Protein AF-A0A1A9RUH8-F1 (afdb_monomer_lite)

Secondary structure (DSSP, 8-state):
-EEEEEEEEEEETTTEEEEEEE-HHHHHHHHHHH-GGGEEE--SS--EEEE-SSHHHHHHHHHHHH--SSSS--HHHHH-SSHHHHHHHHHHHHHTT-SPPPPP-----------------------

Organism: NCBI:txid1795827

Foldseek 3Di:
DKAFWFWKWFADPDDDIDIDIGQPLVLVLSCVVRNVVRIGTPDLDGPDMDDDPALVRVLVVQCVVQDDDDDDDGSSCVCQVDSVSSVVSRVVSRVVSPPDDDPDPPPPDDDDDDDDDDDDDDDDDDD

Structure (mmCIF, N/CA/C/O backbone):
data_AF-A0A1A9RUH8-F1
#
_entry.id   AF-A0A1A9RUH8-F1
#
loop_
_atom_site.group_PDB
_atom_site.id
_atom_site.type_symbol
_atom_site.label_atom_id
_atom_site.label_alt_id
_atom_site.label_comp_id
_atom_site.label_asym_id
_atom_site.label_entity_id
_atom_site.label_seq_id
_atom_site.pdbx_PDB_ins_code
_atom_site.Cartn_x
_atom_site.Cartn_y
_atom_site.Cartn_z
_atom_site.occupancy
_atom_site.B_iso_or_equiv
_atom_site.auth_seq_id
_atom_site.auth_comp_id
_atom_site.auth_asym_id
_atom_site.auth_atom_id
_atom_site.pdbx_PDB_model_num
ATOM 1 N N . MET A 1 1 ? 3.219 -4.956 -14.864 1.00 86.62 1 MET A N 1
ATOM 2 C CA . MET A 1 1 ? 2.732 -5.718 -13.693 1.00 86.62 1 MET A CA 1
ATOM 3 C C . MET A 1 1 ? 1.316 -5.264 -13.359 1.00 86.62 1 MET A C 1
ATOM 5 O O . MET A 1 1 ? 1.008 -4.102 -13.589 1.00 86.62 1 MET A O 1
ATOM 9 N N . LEU A 1 2 ? 0.466 -6.169 -12.868 1.00 91.50 2 LEU A N 1
ATOM 10 C CA . LEU A 1 2 ? -0.954 -5.923 -12.586 1.00 91.50 2 LEU A CA 1
ATOM 11 C C . LEU A 1 2 ? -1.278 -6.419 -11.171 1.00 91.50 2 LEU A C 1
ATOM 13 O O . LEU A 1 2 ? -1.010 -7.582 -10.868 1.00 91.50 2 LEU A O 1
ATOM 17 N N . LEU A 1 3 ? -1.870 -5.575 -10.326 1.00 93.06 3 LEU A N 1
ATOM 18 C CA . LEU A 1 3 ? -2.338 -5.954 -8.990 1.00 93.06 3 LEU A CA 1
ATOM 19 C C . LEU A 1 3 ? -3.819 -5.653 -8.810 1.00 93.06 3 LEU A C 1
ATOM 21 O O . LEU A 1 3 ? -4.309 -4.611 -9.232 1.00 93.06 3 LEU A O 1
ATOM 25 N N . LYS A 1 4 ? -4.523 -6.552 -8.121 1.00 94.19 4 LYS A N 1
ATOM 26 C CA . LYS A 1 4 ? -5.901 -6.319 -7.681 1.00 94.19 4 LYS A CA 1
ATOM 27 C C . LYS A 1 4 ? -5.917 -5.276 -6.564 1.00 94.19 4 LYS A C 1
ATOM 29 O O . LYS A 1 4 ? -5.073 -5.306 -5.668 1.00 94.19 4 LYS A O 1
ATOM 34 N N . MET A 1 5 ? -6.903 -4.391 -6.608 1.00 95.31 5 MET A N 1
ATOM 35 C CA . MET A 1 5 ? -7.156 -3.392 -5.575 1.00 95.31 5 MET A CA 1
ATOM 36 C C . MET A 1 5 ? -8.393 -3.763 -4.763 1.00 95.31 5 MET A C 1
ATOM 38 O O . MET A 1 5 ? -9.338 -4.344 -5.298 1.00 95.31 5 MET A O 1
ATOM 42 N N . PHE A 1 6 ? -8.396 -3.387 -3.490 1.00 94.88 6 PHE A N 1
ATOM 43 C CA . PHE A 1 6 ? -9.452 -3.702 -2.538 1.00 94.88 6 PHE A CA 1
ATOM 44 C C . PHE A 1 6 ? -9.895 -2.450 -1.800 1.00 94.88 6 PHE A C 1
ATOM 46 O O . PHE A 1 6 ? -9.088 -1.556 -1.533 1.00 94.88 6 PHE A O 1
ATOM 53 N N . ASP A 1 7 ? -11.174 -2.412 -1.450 1.00 95.56 7 ASP A N 1
ATOM 54 C CA . ASP A 1 7 ? -11.729 -1.321 -0.666 1.00 95.56 7 ASP A CA 1
ATOM 55 C C . ASP A 1 7 ? -11.366 -1.500 0.805 1.00 95.56 7 ASP A C 1
ATOM 57 O O . ASP A 1 7 ? -11.779 -2.458 1.466 1.00 95.56 7 ASP A O 1
ATOM 61 N N . VAL A 1 8 ? -10.620 -0.536 1.329 1.00 94.56 8 VAL A N 1
ATOM 62 C CA . VAL A 1 8 ? -10.260 -0.420 2.737 1.00 94.56 8 VAL A CA 1
ATOM 63 C C . VAL A 1 8 ? -10.861 0.851 3.328 1.00 94.56 8 VAL A C 1
ATOM 65 O O . VAL A 1 8 ? -11.113 1.846 2.646 1.00 94.56 8 VAL A O 1
ATOM 68 N N . LEU A 1 9 ? -11.108 0.815 4.627 1.00 95.12 9 LEU A N 1
ATOM 69 C CA . LEU A 1 9 ? -11.536 1.950 5.423 1.00 95.12 9 LEU A CA 1
ATOM 70 C C . LEU A 1 9 ? -10.427 2.280 6.413 1.00 95.12 9 LEU A C 1
ATOM 72 O O . LEU A 1 9 ? -10.031 1.418 7.197 1.00 95.12 9 LEU A O 1
ATOM 76 N N . VAL A 1 10 ? -9.939 3.516 6.373 1.00 94.31 10 VAL A N 1
ATOM 77 C CA . VAL A 1 10 ? -8.924 4.023 7.297 1.00 94.31 10 VAL A CA 1
ATOM 78 C C . VAL A 1 10 ? -9.599 4.917 8.331 1.00 94.31 10 VAL A C 1
ATOM 80 O O . VAL A 1 10 ? -10.215 5.923 7.983 1.00 94.31 10 VAL A O 1
ATOM 83 N N . LEU A 1 11 ? -9.478 4.564 9.604 1.00 92.19 11 LEU A N 1
ATOM 84 C CA . LEU A 1 11 ? -9.967 5.345 10.732 1.00 92.19 11 LEU A CA 1
ATOM 85 C C . LEU A 1 11 ? -8.892 6.344 11.159 1.00 92.19 11 LEU A C 1
ATOM 87 O O . LEU A 1 11 ? -7.755 5.980 11.453 1.00 92.19 11 LEU A O 1
ATOM 91 N N . ARG A 1 12 ? -9.246 7.625 11.210 1.00 86.19 12 ARG A N 1
ATOM 92 C CA . ARG A 1 12 ? -8.358 8.695 11.663 1.00 86.19 12 ARG A CA 1
ATOM 93 C C . ARG A 1 12 ? -8.986 9.410 12.855 1.00 86.19 12 ARG A C 1
ATOM 95 O O . ARG A 1 12 ? -9.970 10.132 12.723 1.00 86.19 12 ARG A O 1
ATOM 102 N N . GLY A 1 13 ? -8.380 9.248 14.028 1.00 81.50 13 GLY A N 1
ATOM 103 C CA . GLY A 1 13 ? -8.949 9.775 15.270 1.00 81.50 13 GLY A CA 1
ATOM 104 C C . GLY A 1 13 ? -10.239 9.046 15.656 1.00 81.50 13 GLY A C 1
ATOM 105 O O . GLY A 1 13 ? -10.392 7.867 15.356 1.00 81.50 13 GLY A O 1
ATOM 106 N N . MET A 1 14 ? -11.153 9.735 16.343 1.00 79.69 14 MET A N 1
ATOM 107 C CA . MET A 1 14 ? -12.356 9.105 16.907 1.00 79.69 14 MET A CA 1
ATOM 108 C C . MET A 1 14 ? -13.520 8.956 15.919 1.00 79.69 14 MET A C 1
ATOM 110 O O . MET A 1 14 ? -14.346 8.071 16.106 1.00 79.69 14 MET A O 1
ATOM 114 N N . GLU A 1 15 ? -13.599 9.798 14.886 1.00 81.12 15 GLU A N 1
ATOM 115 C CA . GLU A 1 15 ? -14.822 9.912 14.069 1.00 81.12 15 GLU A CA 1
ATOM 116 C C . GLU A 1 15 ? -14.568 10.010 12.560 1.00 81.12 15 GLU A C 1
ATOM 118 O O . GLU A 1 15 ? -15.515 10.006 11.778 1.00 81.12 15 GLU A O 1
ATOM 123 N N . THR A 1 16 ? -13.311 10.123 12.112 1.00 90.00 16 THR A N 1
ATOM 124 C CA . THR A 1 16 ? -13.043 10.278 10.676 1.00 90.00 16 THR A CA 1
ATOM 125 C C . THR A 1 16 ? -12.825 8.920 10.032 1.00 90.00 16 THR A C 1
ATOM 127 O O . THR A 1 16 ? -11.844 8.240 10.328 1.00 90.00 16 THR A O 1
ATOM 130 N N . GLU A 1 17 ? -13.700 8.563 9.100 1.00 92.81 17 GLU A N 1
ATOM 131 C CA . GLU A 1 17 ? -13.534 7.399 8.238 1.00 92.81 17 GLU A CA 1
ATOM 132 C C . GLU A 1 17 ? -13.118 7.847 6.834 1.00 92.81 17 GLU A C 1
ATOM 134 O O . GLU A 1 17 ? -13.781 8.673 6.205 1.00 92.81 17 GLU A O 1
ATOM 139 N N . ILE A 1 18 ? -12.007 7.309 6.337 1.00 93.00 18 ILE A N 1
ATOM 140 C CA . ILE A 1 18 ? -11.455 7.640 5.026 1.00 93.00 18 ILE A CA 1
ATOM 141 C C . ILE A 1 18 ? -11.510 6.375 4.164 1.00 93.00 18 ILE A C 1
ATOM 143 O O . ILE A 1 18 ? -10.734 5.445 4.402 1.00 93.00 18 ILE A O 1
ATOM 147 N N . PRO A 1 19 ? -12.419 6.296 3.178 1.00 93.50 19 PRO A N 1
ATOM 148 C CA . PRO A 1 19 ? -12.418 5.190 2.234 1.00 93.50 19 PRO A CA 1
ATOM 149 C C . PRO A 1 19 ? -11.209 5.306 1.302 1.00 93.50 19 PRO A C 1
ATOM 151 O O . PRO A 1 19 ? -10.888 6.390 0.809 1.00 93.50 19 PRO A O 1
ATOM 154 N N . ALA A 1 20 ? -10.551 4.183 1.044 1.00 93.38 20 AL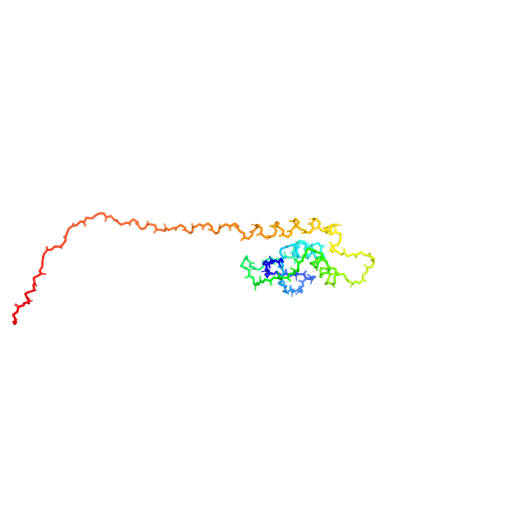A A N 1
ATOM 155 C CA . ALA A 1 20 ? -9.468 4.085 0.083 1.00 93.38 20 ALA A CA 1
ATOM 156 C C . ALA A 1 20 ? -9.566 2.764 -0.680 1.00 93.38 20 ALA A C 1
ATOM 158 O O . ALA A 1 20 ? -9.985 1.749 -0.134 1.00 93.38 20 ALA A O 1
ATOM 159 N N . THR A 1 21 ? -9.132 2.770 -1.932 1.00 95.62 21 THR A N 1
ATOM 160 C CA . THR A 1 21 ? -9.017 1.560 -2.746 1.00 95.62 21 THR A CA 1
ATOM 161 C C . THR A 1 21 ? -7.538 1.371 -3.038 1.00 95.62 21 THR A C 1
ATOM 163 O O . THR A 1 21 ? -6.914 2.254 -3.632 1.00 95.62 21 THR A O 1
ATOM 166 N N . VAL A 1 22 ? -6.950 0.276 -2.553 1.00 95.75 22 VAL A N 1
ATOM 167 C CA . VAL A 1 22 ? -5.500 0.024 -2.621 1.00 95.75 22 VAL A CA 1
ATOM 168 C C . VAL A 1 22 ? -5.194 -1.471 -2.796 1.00 95.75 22 VAL A C 1
ATOM 170 O O . VAL A 1 22 ? -5.998 -2.312 -2.390 1.00 95.75 22 VAL A O 1
ATOM 173 N N . PRO A 1 23 ? -4.057 -1.848 -3.403 1.00 95.31 23 PRO A N 1
ATOM 174 C CA . PRO A 1 23 ? -3.537 -3.211 -3.340 1.00 95.31 23 PRO A CA 1
ATOM 175 C C . PRO A 1 23 ? -3.143 -3.615 -1.907 1.00 95.31 23 PRO A C 1
ATOM 177 O O . PRO A 1 23 ? -2.917 -2.769 -1.041 1.00 95.31 23 PRO A O 1
ATOM 180 N N . ARG A 1 24 ? -3.042 -4.929 -1.651 1.00 93.81 24 ARG A N 1
ATOM 181 C CA . ARG A 1 24 ? -2.825 -5.469 -0.293 1.00 93.81 24 ARG A CA 1
ATOM 182 C C . ARG A 1 24 ? -1.536 -4.989 0.369 1.00 93.81 24 ARG A C 1
ATOM 184 O O . ARG A 1 24 ? -1.568 -4.666 1.549 1.00 93.81 24 ARG A O 1
ATOM 191 N N . HIS A 1 25 ? -0.427 -4.903 -0.365 1.00 94.62 25 HIS A N 1
ATOM 192 C CA . HIS A 1 25 ? 0.830 -4.402 0.201 1.00 94.62 25 HIS A CA 1
ATOM 193 C C . HIS A 1 25 ? 0.691 -2.932 0.632 1.00 94.62 25 HIS A C 1
ATOM 195 O O . HIS A 1 25 ? 1.082 -2.556 1.728 1.00 94.62 25 HIS A O 1
ATOM 201 N N . GLU A 1 26 ? -0.003 -2.097 -0.141 1.00 95.56 26 GLU A N 1
ATOM 202 C CA . GLU A 1 26 ? -0.279 -0.713 0.264 1.00 95.56 26 GLU A CA 1
ATOM 203 C C . GLU A 1 26 ? -1.220 -0.620 1.486 1.00 95.56 26 GLU A C 1
ATOM 205 O O . GLU A 1 26 ? -1.120 0.328 2.265 1.00 95.56 26 GLU A O 1
ATOM 210 N N . ALA A 1 27 ? -2.081 -1.615 1.729 1.00 94.00 27 ALA A N 1
ATOM 211 C CA . ALA A 1 27 ? -2.855 -1.691 2.971 1.00 94.00 27 ALA A CA 1
ATOM 212 C C . ALA A 1 27 ? -1.969 -1.940 4.209 1.00 94.00 27 ALA A C 1
ATOM 214 O O . ALA A 1 27 ? -2.252 -1.390 5.273 1.00 94.00 27 ALA A O 1
ATOM 215 N N . GLU A 1 28 ? -0.868 -2.689 4.079 1.00 92.94 28 GLU A N 1
ATOM 216 C CA . GLU A 1 28 ? 0.131 -2.840 5.153 1.00 92.94 28 GLU A CA 1
ATOM 217 C C . GLU A 1 28 ? 0.835 -1.513 5.451 1.00 92.94 28 GLU A C 1
ATOM 219 O O . GLU A 1 28 ? 1.072 -1.172 6.610 1.00 92.94 28 GLU A O 1
ATOM 224 N N . LEU A 1 29 ? 1.100 -0.722 4.408 1.00 93.50 29 LEU A N 1
ATOM 225 C CA . LEU A 1 29 ? 1.651 0.623 4.549 1.00 93.50 29 LEU A CA 1
ATOM 226 C C . LEU A 1 29 ? 0.687 1.551 5.299 1.00 93.50 29 LEU A C 1
ATOM 228 O O . LEU A 1 29 ? 1.100 2.263 6.213 1.00 93.50 29 LEU A O 1
ATOM 232 N N . LEU A 1 30 ? -0.607 1.502 4.969 1.00 93.25 30 LEU A N 1
ATOM 233 C CA . LEU A 1 30 ? -1.642 2.227 5.711 1.00 93.25 30 LEU A CA 1
ATOM 234 C C . LEU A 1 30 ? -1.728 1.765 7.172 1.00 93.25 30 LEU A C 1
ATOM 236 O O . LEU A 1 30 ? -1.863 2.608 8.057 1.00 93.25 30 LEU A O 1
ATOM 240 N N . ALA A 1 31 ? -1.614 0.460 7.433 1.00 92.44 31 ALA A N 1
ATOM 241 C CA . ALA A 1 31 ? -1.619 -0.091 8.787 1.00 92.44 31 ALA A CA 1
ATOM 242 C C . ALA A 1 31 ? -0.397 0.367 9.598 1.00 92.44 31 ALA A C 1
ATOM 244 O O . ALA A 1 31 ? -0.527 0.655 10.783 1.00 92.44 31 ALA A O 1
ATOM 245 N N . MET A 1 32 ? 0.772 0.513 8.970 1.00 91.19 32 MET A N 1
ATOM 246 C CA . MET A 1 32 ? 1.948 1.083 9.633 1.00 91.19 32 MET A CA 1
ATOM 247 C C . MET A 1 32 ? 1.757 2.573 9.969 1.00 91.19 32 MET A C 1
ATOM 249 O O . MET A 1 32 ? 2.148 3.007 11.049 1.00 91.19 32 MET A O 1
ATOM 253 N N . ILE A 1 33 ? 1.149 3.357 9.069 1.00 90.00 33 ILE A N 1
ATOM 254 C CA . ILE A 1 33 ? 0.965 4.810 9.247 1.00 90.00 33 ILE A CA 1
ATOM 255 C C . ILE A 1 33 ? -0.148 5.131 10.258 1.00 90.00 33 ILE A C 1
ATOM 257 O O . ILE A 1 33 ? -0.021 6.069 11.046 1.00 90.00 33 ILE A O 1
ATOM 261 N N . HIS A 1 34 ? -1.254 4.386 10.221 1.00 90.25 34 HIS A N 1
ATOM 262 C CA . HIS A 1 34 ? -2.467 4.682 10.993 1.00 90.25 34 HIS A CA 1
ATOM 263 C C . HIS A 1 34 ? -2.717 3.717 12.162 1.00 90.25 34 HIS A C 1
ATOM 265 O O . HIS A 1 34 ? -3.551 4.010 13.017 1.00 90.25 34 HIS A O 1
ATOM 271 N N . GLY A 1 35 ? -1.988 2.600 12.227 1.00 89.94 35 GLY A N 1
ATOM 272 C CA . GLY A 1 35 ? -2.221 1.487 13.147 1.00 89.94 35 GLY A CA 1
ATOM 273 C C . GLY A 1 35 ? -3.075 0.382 12.514 1.00 89.94 35 GLY A C 1
ATOM 274 O O . GLY A 1 35 ? -4.012 0.654 11.765 1.00 89.94 35 GLY A O 1
ATOM 275 N N . SER A 1 36 ? -2.782 -0.882 12.835 1.00 88.44 36 SER A N 1
ATOM 276 C CA . SER A 1 36 ? -3.479 -2.042 12.254 1.00 88.44 36 SER A CA 1
ATOM 277 C C . SER A 1 36 ? -4.982 -2.055 12.543 1.00 88.44 36 SER A C 1
ATOM 279 O O . SER A 1 36 ? -5.770 -2.368 11.658 1.00 88.44 36 SER A O 1
ATOM 281 N N . ASP A 1 37 ? -5.397 -1.641 13.743 1.00 89.81 37 ASP A N 1
ATOM 282 C CA . ASP A 1 37 ? -6.818 -1.578 14.126 1.00 89.81 37 ASP A CA 1
ATOM 283 C C . ASP A 1 37 ? -7.587 -0.461 13.400 1.00 89.81 37 ASP A C 1
ATOM 285 O O . ASP A 1 37 ? -8.823 -0.465 13.342 1.00 89.81 37 ASP A O 1
ATOM 289 N N . ALA A 1 38 ? -6.854 0.501 12.838 1.00 89.31 38 ALA A N 1
ATOM 290 C CA . ALA A 1 38 ? -7.406 1.622 12.101 1.00 89.31 38 ALA A CA 1
ATOM 291 C C . ALA A 1 38 ? -7.633 1.307 10.618 1.00 89.31 38 ALA A C 1
ATOM 293 O O . ALA A 1 38 ? -8.267 2.107 9.939 1.00 89.31 38 ALA A O 1
ATOM 294 N N . VAL A 1 39 ? -7.162 0.168 10.100 1.00 93.44 39 VAL A N 1
ATOM 295 C CA . VAL A 1 39 ? -7.339 -0.212 8.691 1.00 93.44 39 VAL A CA 1
ATOM 296 C C . VAL A 1 39 ? -8.230 -1.441 8.599 1.00 93.44 39 VAL A C 1
ATOM 298 O O . VAL A 1 39 ? -7.878 -2.525 9.053 1.00 93.44 39 VAL A O 1
ATOM 301 N N . LYS A 1 40 ? -9.404 -1.277 7.989 1.00 92.38 40 LYS A N 1
ATOM 302 C CA . LYS A 1 40 ? -10.401 -2.345 7.858 1.00 92.38 40 LYS A CA 1
ATOM 303 C C . LYS A 1 40 ? -10.677 -2.642 6.398 1.00 92.38 40 LYS A C 1
ATOM 305 O O . LYS A 1 40 ? -11.076 -1.755 5.650 1.00 92.38 40 LYS A O 1
ATOM 310 N N . LEU A 1 41 ? -10.525 -3.899 6.003 1.00 90.94 41 LEU A N 1
ATOM 311 C CA . LEU A 1 41 ? -10.972 -4.357 4.695 1.00 90.94 41 LEU A CA 1
ATOM 312 C C . LEU A 1 41 ? -12.506 -4.345 4.652 1.00 90.94 41 LEU A C 1
ATOM 314 O O . LEU A 1 41 ? -13.159 -4.925 5.520 1.00 90.94 41 LEU A O 1
ATOM 318 N N . ARG A 1 42 ? -13.089 -3.666 3.661 1.00 90.44 42 ARG A N 1
ATOM 319 C CA . ARG A 1 42 ? -14.549 -3.602 3.487 1.00 90.44 42 ARG A CA 1
ATOM 320 C C . ARG A 1 42 ? -15.085 -4.765 2.666 1.00 90.44 42 ARG A C 1
ATOM 322 O O . ARG A 1 42 ? -16.231 -5.163 2.854 1.00 90.44 42 ARG A O 1
ATOM 329 N N . SER A 1 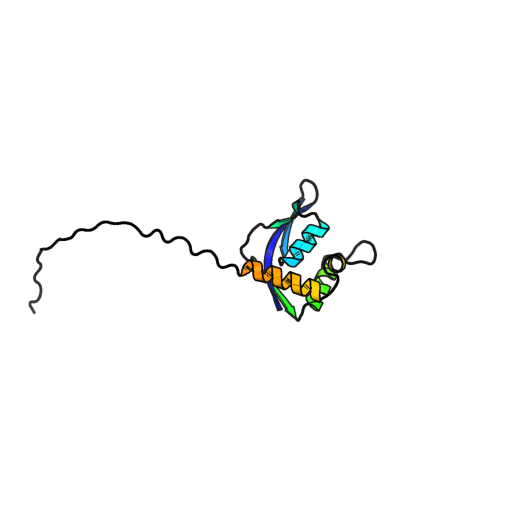43 ? -14.276 -5.267 1.739 1.00 85.94 43 SER A N 1
ATOM 330 C CA . SER A 1 43 ? -14.648 -6.326 0.813 1.00 85.94 43 SER A CA 1
ATOM 331 C C . SER A 1 43 ? -13.418 -7.124 0.394 1.00 85.94 43 SER A C 1
ATOM 333 O O . SER A 1 43 ? -12.384 -6.549 0.063 1.00 85.94 43 SER A O 1
ATOM 335 N N . GLU A 1 44 ? -13.561 -8.447 0.357 1.00 85.94 44 GLU A N 1
ATOM 336 C CA . GLU A 1 44 ? -12.582 -9.360 -0.248 1.00 85.94 44 GLU A CA 1
ATOM 337 C C . GLU A 1 44 ? -12.688 -9.377 -1.784 1.00 85.94 44 GLU A C 1
ATOM 339 O O . GLU A 1 44 ? -11.794 -9.871 -2.469 1.00 85.94 44 GLU A O 1
ATOM 344 N N . ALA A 1 45 ? -13.775 -8.837 -2.349 1.00 88.19 45 ALA A N 1
ATOM 345 C CA . ALA A 1 45 ? -13.932 -8.736 -3.792 1.00 88.19 45 ALA A CA 1
ATOM 346 C C . ALA A 1 45 ? -13.029 -7.619 -4.350 1.00 88.19 45 ALA A C 1
ATOM 348 O O . ALA A 1 45 ? -13.052 -6.506 -3.813 1.00 88.19 45 ALA A O 1
ATOM 349 N N . PRO A 1 46 ? -12.276 -7.872 -5.437 1.00 91.50 46 PRO A N 1
ATOM 350 C CA . PRO A 1 46 ? -11.487 -6.838 -6.094 1.00 91.50 46 PRO A CA 1
ATOM 351 C C . PRO A 1 46 ? -12.375 -5.690 -6.584 1.00 91.50 46 PRO A C 1
ATOM 353 O O . PRO A 1 46 ? -13.345 -5.915 -7.307 1.00 91.50 46 PRO A O 1
ATOM 356 N N . ALA A 1 47 ? -12.014 -4.463 -6.218 1.00 92.69 47 ALA A N 1
ATOM 357 C CA . ALA A 1 47 ? -12.694 -3.238 -6.640 1.00 92.69 47 ALA A CA 1
ATOM 358 C C . ALA A 1 47 ? -12.087 -2.638 -7.922 1.00 92.69 47 ALA A C 1
ATOM 360 O O . ALA A 1 47 ? -12.689 -1.781 -8.565 1.00 92.69 47 ALA A O 1
ATOM 361 N N . GLY A 1 48 ? -10.894 -3.094 -8.313 1.00 92.81 48 GLY A N 1
ATOM 362 C CA . GLY A 1 48 ? -10.206 -2.626 -9.508 1.00 92.81 48 GLY A CA 1
ATOM 363 C C . GLY A 1 48 ? -8.838 -3.268 -9.683 1.00 92.81 48 GLY A C 1
ATOM 364 O O . GLY A 1 48 ? -8.487 -4.232 -8.993 1.00 92.81 48 GLY A O 1
ATOM 365 N N . VAL A 1 49 ? -8.064 -2.712 -10.609 1.00 94.12 49 VAL A N 1
ATOM 366 C CA . VAL A 1 49 ? -6.690 -3.128 -10.880 1.00 94.12 49 VAL A CA 1
ATOM 367 C C . VAL A 1 49 ? -5.767 -1.919 -10.954 1.00 94.12 49 VAL A C 1
ATOM 369 O O . VAL A 1 49 ? -6.169 -0.846 -11.400 1.00 94.12 49 VAL A O 1
ATOM 372 N N . LEU A 1 50 ? -4.529 -2.117 -10.517 1.00 93.94 50 LEU A N 1
ATOM 3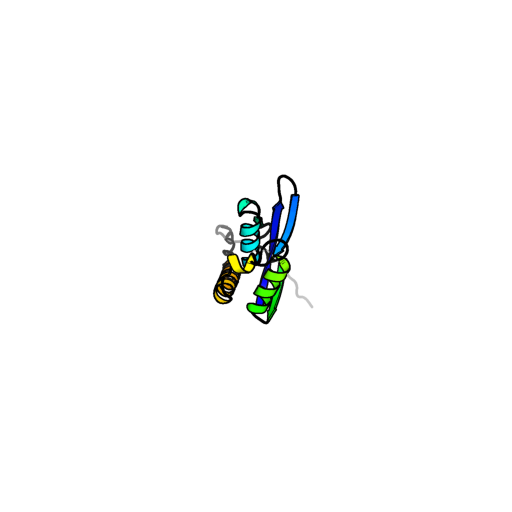73 C CA . LEU A 1 50 ? -3.443 -1.157 -10.621 1.00 93.94 50 LEU A CA 1
ATOM 374 C C . LEU A 1 50 ? -2.354 -1.737 -11.523 1.00 93.94 50 LEU A C 1
ATOM 376 O O . LEU A 1 50 ? -1.894 -2.859 -11.299 1.00 93.94 50 LEU A O 1
ATOM 380 N N . GLU A 1 51 ? -1.946 -0.960 -12.523 1.00 94.06 51 GLU A N 1
ATOM 381 C CA . GLU A 1 51 ? -0.899 -1.312 -13.481 1.00 94.06 51 GLU A CA 1
ATOM 382 C C . GLU A 1 51 ? 0.320 -0.401 -13.326 1.00 94.06 51 GLU A C 1
ATOM 384 O O . GLU A 1 51 ? 0.192 0.807 -13.139 1.00 94.06 51 GLU A O 1
ATOM 389 N N . PHE A 1 52 ? 1.505 -0.992 -13.429 1.00 90.06 52 PHE A N 1
ATOM 390 C CA . PHE A 1 52 ? 2.809 -0.315 -13.395 1.00 90.06 52 PHE A CA 1
ATOM 391 C C . PHE A 1 52 ? 3.816 -1.140 -14.202 1.00 90.06 52 PHE A C 1
ATOM 393 O O . PHE A 1 52 ? 3.590 -2.340 -14.405 1.00 90.06 52 PHE A O 1
ATOM 400 N N . ALA A 1 53 ? 4.903 -0.547 -14.709 1.00 90.81 53 ALA A N 1
ATOM 401 C CA . ALA A 1 53 ? 5.822 -1.300 -15.563 1.00 90.81 53 ALA A CA 1
ATOM 402 C C . ALA A 1 53 ? 6.607 -2.321 -14.732 1.00 90.81 53 ALA A C 1
ATOM 404 O O . ALA A 1 53 ? 6.624 -3.509 -15.077 1.00 90.81 53 ALA A O 1
ATOM 405 N N . ASP A 1 54 ? 7.155 -1.885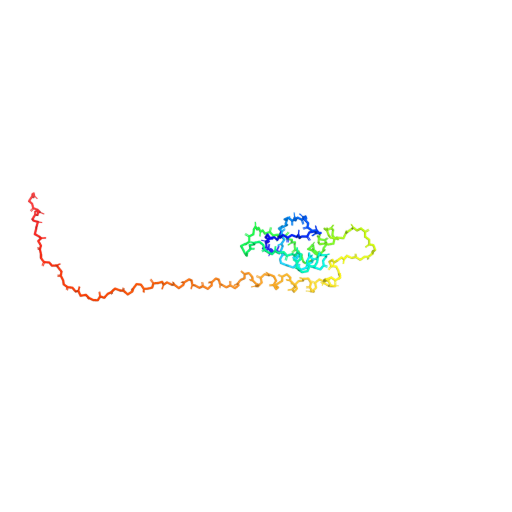 -13.596 1.00 94.31 54 ASP A N 1
ATOM 406 C CA . ASP A 1 54 ? 7.946 -2.715 -12.691 1.00 94.31 54 ASP A CA 1
ATOM 407 C C . ASP A 1 54 ? 7.781 -2.343 -11.199 1.00 94.31 54 ASP A C 1
ATOM 409 O O . ASP A 1 54 ? 6.956 -1.516 -10.812 1.00 94.31 54 ASP A O 1
ATOM 413 N N . VAL A 1 55 ? 8.556 -3.008 -10.336 1.00 95.38 55 VAL A N 1
ATOM 414 C CA . VAL A 1 55 ? 8.527 -2.798 -8.878 1.00 95.38 55 VAL A CA 1
ATOM 415 C C . VAL A 1 55 ? 9.075 -1.420 -8.476 1.00 95.38 55 VAL A C 1
ATOM 417 O O . VAL A 1 55 ? 8.686 -0.887 -7.436 1.00 95.38 55 VAL A O 1
ATOM 420 N N . ARG A 1 56 ? 9.960 -0.819 -9.280 1.00 95.12 56 ARG A N 1
ATOM 421 C CA . ARG A 1 56 ? 10.540 0.499 -8.986 1.00 95.12 56 ARG A CA 1
ATOM 422 C C . ARG A 1 56 ? 9.520 1.602 -9.197 1.00 95.12 56 ARG A C 1
ATOM 424 O O . ARG A 1 56 ? 9.418 2.474 -8.337 1.00 95.12 56 ARG A O 1
ATOM 431 N N . ASP A 1 57 ? 8.731 1.510 -10.264 1.00 95.56 57 ASP A N 1
ATOM 432 C CA . ASP A 1 57 ? 7.613 2.425 -10.511 1.00 95.56 57 ASP A CA 1
ATOM 433 C C . ASP A 1 57 ? 6.636 2.428 -9.332 1.00 95.56 57 ASP A C 1
ATOM 435 O O . ASP A 1 57 ? 6.221 3.479 -8.840 1.00 95.56 57 ASP A O 1
ATOM 439 N N . GLU A 1 58 ? 6.295 1.236 -8.837 1.00 95.50 58 GLU A N 1
ATOM 440 C CA . GLU A 1 58 ? 5.401 1.090 -7.693 1.00 95.50 58 GLU A CA 1
ATOM 441 C C . GLU A 1 58 ? 6.013 1.682 -6.417 1.00 95.50 58 GLU A C 1
ATOM 443 O O . GLU A 1 58 ? 5.342 2.398 -5.669 1.00 95.50 58 GLU A O 1
ATOM 448 N N . ARG A 1 59 ? 7.309 1.454 -6.183 1.00 94.38 59 ARG A N 1
ATOM 449 C CA . ARG A 1 59 ? 8.019 2.056 -5.051 1.00 94.38 59 ARG A CA 1
ATOM 450 C C . ARG A 1 59 ? 7.994 3.581 -5.112 1.00 94.38 59 ARG A C 1
ATOM 452 O O . ARG A 1 59 ? 7.733 4.231 -4.099 1.00 94.38 59 ARG A O 1
ATOM 459 N N . GLU A 1 60 ? 8.259 4.159 -6.279 1.00 93.31 60 GLU A N 1
ATOM 460 C CA . GLU A 1 60 ? 8.237 5.608 -6.472 1.00 93.31 60 GLU A CA 1
ATOM 461 C C . GLU A 1 60 ? 6.826 6.180 -6.294 1.00 93.31 60 GLU A C 1
ATOM 463 O O . GLU A 1 60 ? 6.654 7.183 -5.597 1.00 93.31 60 GLU A O 1
ATOM 468 N N . ARG A 1 61 ? 5.793 5.486 -6.787 1.00 94.38 61 ARG A N 1
ATOM 469 C CA . ARG A 1 61 ? 4.391 5.847 -6.535 1.00 94.38 61 ARG A CA 1
ATOM 470 C C . ARG A 1 61 ? 4.072 5.893 -5.038 1.00 94.38 61 ARG A C 1
ATOM 472 O O . ARG A 1 61 ? 3.459 6.859 -4.578 1.00 94.38 61 ARG A O 1
ATOM 479 N N . LEU A 1 62 ? 4.485 4.883 -4.268 1.00 93.88 62 LEU A N 1
ATOM 480 C CA . LEU A 1 62 ? 4.266 4.844 -2.816 1.00 93.88 62 LEU A CA 1
ATOM 481 C C . LEU A 1 62 ? 5.017 5.974 -2.100 1.00 93.88 62 LEU A C 1
ATOM 483 O O . LEU A 1 62 ? 4.455 6.621 -1.214 1.00 93.88 62 LEU A O 1
ATOM 487 N N . ARG A 1 63 ? 6.258 6.262 -2.507 1.00 91.81 63 ARG A N 1
ATOM 488 C CA . ARG A 1 63 ? 7.032 7.393 -1.976 1.00 91.81 63 ARG A CA 1
ATOM 489 C C . ARG A 1 63 ? 6.348 8.728 -2.238 1.00 91.81 63 ARG A C 1
ATOM 491 O O . ARG A 1 63 ? 6.236 9.517 -1.312 1.00 91.81 63 ARG A O 1
ATOM 498 N N . LEU A 1 64 ? 5.847 8.963 -3.448 1.00 90.62 64 LEU A N 1
ATOM 499 C CA . LEU A 1 64 ? 5.137 10.199 -3.787 1.00 90.62 64 LEU A CA 1
ATOM 500 C C . LEU A 1 64 ? 3.804 10.328 -3.038 1.00 90.62 64 LEU A C 1
ATOM 502 O O . LEU A 1 64 ? 3.428 11.423 -2.626 1.00 90.62 64 LEU A O 1
ATOM 506 N N . LYS A 1 65 ? 3.084 9.215 -2.850 1.00 91.06 65 LYS A N 1
ATOM 507 C CA . LYS A 1 65 ? 1.770 9.216 -2.195 1.00 91.06 65 LYS A CA 1
ATOM 508 C C . LYS A 1 65 ? 1.857 9.394 -0.678 1.00 91.06 65 LYS A C 1
ATOM 510 O O . LYS A 1 65 ? 1.035 10.104 -0.104 1.00 91.06 65 LYS A O 1
ATOM 515 N N . TYR A 1 66 ? 2.820 8.738 -0.035 1.00 87.31 66 TYR A N 1
ATOM 516 C CA . TYR A 1 66 ? 2.925 8.676 1.428 1.00 87.31 66 TYR A CA 1
ATOM 517 C C . TYR A 1 66 ? 4.102 9.465 1.998 1.00 87.31 66 TYR A C 1
ATOM 519 O O . TYR A 1 66 ? 4.173 9.687 3.205 1.00 87.31 66 TYR A O 1
ATOM 527 N N . GLY A 1 67 ? 5.027 9.903 1.152 1.00 75.94 67 GLY A N 1
ATOM 528 C CA . GLY A 1 67 ? 6.149 10.739 1.533 1.00 75.94 67 GLY A CA 1
ATOM 529 C C . GLY A 1 67 ? 5.911 12.178 1.144 1.00 75.94 67 GLY A C 1
ATOM 530 O O . GLY A 1 67 ? 6.164 12.556 0.011 1.00 75.94 67 GLY A O 1
ATOM 531 N N . LEU A 1 68 ? 5.461 12.974 2.110 1.00 61.56 68 LEU A N 1
ATOM 532 C CA . LEU A 1 68 ? 5.810 14.388 2.252 1.00 61.56 68 LEU A CA 1
ATOM 533 C C . LEU A 1 68 ? 5.124 14.928 3.508 1.00 61.56 68 LEU A C 1
ATOM 535 O O . LEU A 1 68 ? 3.943 15.271 3.460 1.00 61.56 68 LEU A O 1
ATOM 539 N N . LYS A 1 69 ? 5.881 15.025 4.617 1.00 52.84 69 LYS A N 1
ATOM 540 C CA . LYS A 1 69 ? 5.885 16.237 5.466 1.00 52.84 69 LYS A CA 1
ATOM 541 C C . LYS A 1 69 ? 6.852 16.291 6.648 1.00 52.84 69 LYS A C 1
ATOM 543 O O . LYS A 1 69 ? 6.923 17.362 7.237 1.00 52.84 69 LYS A O 1
ATOM 548 N N . THR A 1 70 ? 7.636 15.265 6.960 1.00 49.34 70 THR A N 1
ATOM 549 C CA . THR A 1 70 ? 8.676 15.392 7.998 1.00 49.34 70 THR A CA 1
ATOM 550 C C . THR A 1 70 ? 9.798 14.380 7.781 1.00 49.34 70 THR A C 1
ATOM 552 O O . THR A 1 70 ? 9.520 13.189 7.732 1.00 49.34 70 THR A O 1
ATOM 555 N N . GLU A 1 71 ? 11.029 14.896 7.695 1.00 57.31 71 GLU A N 1
ATOM 556 C CA . GLU A 1 71 ? 12.300 14.209 7.990 1.00 57.31 71 GLU A CA 1
ATOM 557 C C . GLU A 1 71 ? 12.721 13.064 7.056 1.00 57.31 71 GLU A C 1
ATOM 559 O O . GLU A 1 71 ? 12.501 11.907 7.380 1.00 57.31 71 GLU A O 1
ATOM 564 N N . ASP A 1 72 ? 13.372 13.409 5.932 1.00 62.84 72 ASP A N 1
ATOM 565 C CA . ASP A 1 72 ? 14.382 12.645 5.154 1.00 62.84 72 ASP A CA 1
ATOM 566 C C . ASP A 1 72 ? 14.166 11.142 4.843 1.00 62.84 72 ASP A C 1
ATOM 568 O O . ASP A 1 72 ? 15.031 10.501 4.243 1.00 62.84 72 ASP A O 1
ATOM 572 N N . ALA A 1 73 ? 13.012 10.570 5.179 1.00 71.88 73 ALA A N 1
ATOM 573 C CA . ALA A 1 73 ? 12.694 9.160 5.054 1.00 71.88 73 ALA A CA 1
ATOM 574 C C . ALA A 1 73 ? 11.247 8.971 4.588 1.00 71.88 73 ALA A C 1
ATOM 576 O O . ALA A 1 73 ? 10.317 9.668 4.997 1.00 71.88 73 ALA A O 1
ATOM 577 N N . TYR A 1 74 ? 11.053 7.984 3.719 1.00 85.88 74 TYR A N 1
ATOM 578 C CA . TYR A 1 74 ? 9.743 7.617 3.202 1.00 85.88 74 TYR A CA 1
ATOM 579 C C . TYR A 1 74 ? 9.191 6.440 4.003 1.00 85.88 74 TYR A C 1
ATOM 581 O O . TYR A 1 74 ? 9.883 5.438 4.160 1.00 85.88 74 TYR A O 1
ATOM 589 N N . TRP A 1 75 ? 7.921 6.492 4.420 1.00 90.00 75 TRP A N 1
ATOM 590 C CA . TRP A 1 75 ? 7.243 5.336 5.030 1.00 90.00 75 TRP A CA 1
ATOM 591 C C . TRP A 1 75 ? 7.366 4.077 4.163 1.00 90.00 75 TRP A C 1
ATOM 593 O O . TRP A 1 75 ? 7.615 2.989 4.671 1.00 90.00 75 TRP A O 1
ATOM 603 N N . ALA A 1 76 ? 7.268 4.245 2.842 1.00 90.94 76 ALA A N 1
ATOM 604 C CA . ALA A 1 76 ? 7.475 3.167 1.884 1.00 90.94 76 ALA A CA 1
ATOM 605 C C . ALA A 1 76 ? 8.858 2.509 2.022 1.00 90.94 76 ALA A C 1
ATOM 607 O O . ALA A 1 76 ? 8.947 1.296 1.915 1.00 90.94 76 ALA A O 1
ATOM 608 N N . ASP A 1 77 ? 9.914 3.276 2.306 1.00 91.69 77 ASP A N 1
ATOM 609 C CA . ASP A 1 77 ? 11.273 2.746 2.477 1.00 91.69 77 ASP A CA 1
ATOM 610 C C . ASP A 1 77 ? 11.513 2.137 3.856 1.00 91.69 77 ASP A C 1
ATOM 612 O O . ASP A 1 77 ? 12.354 1.253 3.998 1.00 91.69 77 ASP A O 1
ATOM 616 N N . VAL A 1 78 ? 10.780 2.597 4.872 1.00 91.25 78 VAL A N 1
ATOM 617 C CA . VAL A 1 78 ? 10.811 1.994 6.210 1.00 91.25 78 VAL A CA 1
ATOM 618 C C . VAL A 1 78 ? 10.175 0.606 6.175 1.00 91.25 78 VAL A C 1
ATOM 620 O O . VAL A 1 78 ? 10.740 -0.340 6.718 1.00 91.25 78 VAL A O 1
ATOM 623 N N . LEU A 1 79 ? 9.018 0.475 5.518 1.00 92.62 79 LEU A N 1
ATOM 624 C CA . LEU A 1 79 ? 8.315 -0.803 5.408 1.00 92.62 79 LEU A CA 1
ATOM 625 C C . LEU A 1 79 ? 8.950 -1.730 4.364 1.00 92.62 79 LEU A C 1
ATOM 627 O O . LEU A 1 79 ? 9.049 -2.936 4.582 1.00 92.62 79 LEU A O 1
ATOM 631 N N . TYR A 1 80 ? 9.399 -1.164 3.243 1.00 94.19 80 TYR A N 1
ATOM 632 C CA . TYR A 1 80 ? 10.014 -1.884 2.134 1.00 94.19 80 TYR A CA 1
ATOM 633 C C . TYR A 1 80 ? 11.434 -1.354 1.887 1.00 94.19 80 TYR A C 1
ATOM 635 O O . TYR A 1 80 ? 11.648 -0.512 1.008 1.00 94.19 80 TYR A O 1
ATOM 643 N N . PRO A 1 81 ? 12.440 -1.850 2.633 1.00 92.88 81 PRO A N 1
ATOM 644 C CA . PRO A 1 81 ? 13.813 -1.343 2.551 1.00 92.88 81 PRO A CA 1
ATOM 645 C C . PRO A 1 81 ? 14.483 -1.590 1.192 1.00 92.88 81 PRO A C 1
ATOM 647 O O . PRO A 1 81 ? 15.506 -0.981 0.875 1.00 92.88 81 PRO A O 1
ATOM 650 N N . SER A 1 82 ? 13.927 -2.483 0.372 1.00 95.19 82 SER A N 1
ATOM 651 C CA . SER A 1 82 ? 14.447 -2.821 -0.952 1.00 95.19 82 SER A CA 1
ATOM 652 C C . SER A 1 82 ? 13.334 -3.144 -1.948 1.00 95.19 82 SER A C 1
ATOM 654 O O . SER A 1 82 ? 12.238 -3.565 -1.568 1.00 95.19 82 SER A O 1
ATOM 656 N N . ASP A 1 83 ? 13.653 -3.039 -3.239 1.00 95.94 83 ASP A N 1
ATOM 657 C CA . ASP A 1 83 ? 12.755 -3.467 -4.318 1.00 95.94 83 ASP A CA 1
ATOM 658 C C . ASP A 1 83 ? 12.395 -4.962 -4.176 1.00 95.94 83 ASP A C 1
ATOM 660 O O . ASP A 1 83 ? 11.278 -5.361 -4.486 1.00 95.94 83 ASP A O 1
ATOM 664 N N . LEU A 1 84 ? 13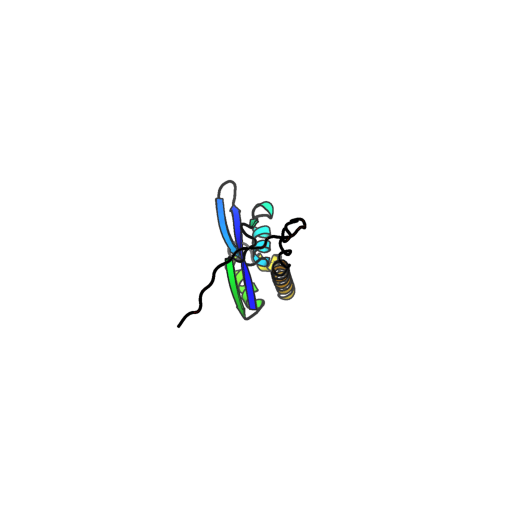.301 -5.789 -3.633 1.00 96.56 84 LEU A N 1
ATOM 665 C CA . LEU A 1 84 ? 13.027 -7.202 -3.354 1.00 96.56 84 LEU A CA 1
ATOM 666 C C . LEU A 1 84 ? 11.910 -7.364 -2.313 1.00 96.56 84 LEU A C 1
ATOM 668 O O . LEU A 1 84 ? 10.928 -8.047 -2.581 1.00 96.56 84 LEU A O 1
ATOM 672 N N . SER A 1 85 ? 12.021 -6.684 -1.165 1.00 96.56 85 SER A N 1
ATOM 673 C CA . SER A 1 85 ? 11.007 -6.755 -0.099 1.00 96.56 85 SER A CA 1
ATOM 674 C C . SER A 1 85 ? 9.634 -6.244 -0.545 1.00 96.56 85 SER A C 1
ATOM 676 O O . SER A 1 85 ? 8.608 -6.792 -0.145 1.00 96.56 85 SER A O 1
ATOM 678 N N . LEU A 1 86 ? 9.603 -5.222 -1.409 1.00 96.56 86 LEU A N 1
ATOM 679 C CA . LEU A 1 86 ? 8.357 -4.745 -2.003 1.00 96.56 86 LEU A CA 1
ATOM 680 C C . LEU A 1 86 ? 7.776 -5.795 -2.960 1.00 96.56 86 LEU A C 1
ATOM 682 O O . LEU A 1 86 ? 6.596 -6.125 -2.865 1.00 96.56 86 LEU A O 1
ATOM 686 N N . GLY A 1 87 ? 8.609 -6.367 -3.833 1.00 96.00 87 GLY A N 1
ATOM 687 C CA . GLY A 1 87 ? 8.203 -7.422 -4.759 1.00 96.00 87 GLY A CA 1
ATOM 688 C C . GLY A 1 87 ? 7.616 -8.648 -4.051 1.00 96.00 87 GLY A C 1
ATOM 689 O O . GLY A 1 87 ? 6.569 -9.147 -4.461 1.00 96.00 87 GLY A O 1
ATOM 690 N N . GLU A 1 88 ? 8.232 -9.096 -2.956 1.00 95.50 88 GLU A N 1
ATOM 691 C CA . GLU A 1 88 ? 7.722 -10.198 -2.125 1.00 95.50 88 GLU A CA 1
ATOM 692 C C . GLU A 1 88 ? 6.364 -9.861 -1.491 1.00 95.50 88 GLU A C 1
ATOM 694 O O . GLU A 1 88 ? 5.442 -10.682 -1.512 1.00 95.50 88 GLU A O 1
ATOM 699 N N . ALA A 1 89 ? 6.194 -8.639 -0.973 1.00 94.75 89 ALA A N 1
ATOM 700 C CA . ALA A 1 89 ? 4.920 -8.190 -0.414 1.00 94.75 89 ALA A CA 1
ATOM 701 C C . ALA A 1 89 ? 3.808 -8.141 -1.475 1.00 94.75 89 ALA A C 1
ATOM 703 O O . ALA A 1 89 ? 2.685 -8.582 -1.218 1.00 94.75 89 ALA A O 1
ATOM 704 N N . MET A 1 90 ? 4.126 -7.672 -2.684 1.00 94.38 90 MET A N 1
ATOM 705 C CA . MET A 1 90 ? 3.195 -7.653 -3.815 1.00 94.38 90 MET A CA 1
ATOM 706 C C . MET A 1 90 ? 2.781 -9.069 -4.233 1.00 94.38 90 MET A C 1
ATOM 708 O O . MET A 1 90 ? 1.599 -9.319 -4.468 1.00 94.38 90 MET A O 1
ATOM 712 N N . GLN A 1 91 ? 3.730 -10.008 -4.294 1.00 92.44 91 GLN A N 1
ATOM 713 C CA . GLN A 1 91 ? 3.452 -11.410 -4.625 1.00 92.44 91 GLN A CA 1
ATOM 714 C C . GLN A 1 91 ? 2.579 -12.086 -3.566 1.00 92.44 91 GLN A C 1
ATOM 716 O O . GLN A 1 91 ? 1.604 -12.750 -3.913 1.00 92.44 91 GLN A O 1
ATOM 721 N N . ARG A 1 92 ? 2.875 -11.874 -2.278 1.00 91.44 92 ARG A N 1
ATOM 722 C CA . ARG A 1 92 ? 2.048 -12.371 -1.168 1.00 91.44 92 ARG A CA 1
ATOM 723 C C . ARG A 1 92 ? 0.620 -11.833 -1.257 1.00 91.44 92 ARG A C 1
ATOM 725 O O . ARG A 1 92 ? -0.333 -12.603 -1.198 1.00 91.44 92 ARG A O 1
ATOM 732 N N . GLY A 1 93 ? 0.478 -10.530 -1.497 1.00 84.06 93 GLY A N 1
ATOM 733 C CA . GLY A 1 93 ? -0.823 -9.893 -1.680 1.00 84.06 93 GLY A CA 1
ATOM 734 C C . GLY A 1 93 ? -1.606 -10.412 -2.892 1.00 84.06 93 GLY A C 1
ATOM 735 O O . GLY A 1 93 ? -2.836 -10.423 -2.861 1.00 84.06 93 GLY A O 1
ATOM 736 N N . ALA A 1 94 ? -0.917 -10.861 -3.944 1.00 83.06 94 ALA A N 1
ATOM 737 C CA . ALA A 1 94 ? -1.544 -11.513 -5.090 1.00 83.06 94 ALA A CA 1
ATOM 738 C C . ALA A 1 94 ? -1.987 -12.952 -4.761 1.00 83.06 94 ALA A C 1
ATOM 740 O O . ALA A 1 94 ? -3.127 -13.313 -5.062 1.00 83.06 94 ALA A O 1
ATOM 741 N N . ALA A 1 95 ? -1.139 -13.737 -4.088 1.00 75.81 95 ALA A N 1
ATOM 742 C CA . ALA A 1 95 ? -1.408 -15.134 -3.735 1.00 75.81 95 ALA A CA 1
ATOM 743 C C . ALA A 1 95 ? -2.605 -15.299 -2.780 1.00 75.81 95 ALA A C 1
ATOM 745 O O . ALA A 1 95 ? -3.413 -16.212 -2.954 1.00 75.81 95 ALA A O 1
ATOM 746 N N . ASP A 1 96 ? -2.791 -14.373 -1.834 1.00 61.62 96 ASP A N 1
ATOM 747 C CA . ASP A 1 96 ? -3.945 -14.377 -0.918 1.00 61.62 96 ASP A CA 1
ATOM 748 C C . ASP A 1 96 ? -5.296 -14.248 -1.648 1.00 61.62 96 ASP A C 1
ATOM 750 O O . ASP A 1 96 ? -6.342 -14.585 -1.099 1.00 61.62 96 ASP A O 1
ATOM 754 N N . THR A 1 97 ? -5.289 -13.793 -2.904 1.00 58.16 97 THR A N 1
ATOM 755 C CA . THR A 1 97 ? -6.496 -13.605 -3.729 1.00 58.16 97 THR A CA 1
ATOM 756 C C . THR A 1 97 ? -6.756 -14.751 -4.705 1.00 58.16 97 THR A C 1
ATOM 758 O O . THR A 1 97 ? -7.763 -14.728 -5.414 1.00 58.16 97 THR A O 1
ATOM 761 N N . GLU A 1 98 ? -5.835 -15.711 -4.789 1.00 58.25 98 GLU A N 1
ATOM 762 C CA . GLU A 1 98 ? -5.936 -16.899 -5.643 1.00 58.25 98 GLU A CA 1
ATOM 763 C C . GLU A 1 98 ? -6.346 -18.152 -4.861 1.00 58.25 98 GLU A C 1
ATOM 765 O O . GLU A 1 98 ? -6.520 -19.210 -5.467 1.00 58.25 98 GLU A O 1
ATOM 770 N N . GLN A 1 99 ? -6.562 -18.055 -3.539 1.00 46.88 99 GLN A N 1
ATOM 771 C CA . GLN A 1 99 ? -7.212 -19.142 -2.809 1.00 46.88 99 GLN A CA 1
ATOM 772 C C . GLN A 1 99 ? -8.592 -19.397 -3.435 1.00 46.88 99 GLN A C 1
ATOM 774 O O . GLN A 1 99 ? -9.430 -18.490 -3.462 1.00 46.88 99 GLN A O 1
ATOM 779 N N . PRO A 1 100 ? -8.834 -20.603 -3.979 1.00 43.44 100 PRO A N 1
ATOM 780 C CA . PRO A 1 100 ? -10.069 -20.888 -4.678 1.00 43.44 100 PRO A CA 1
ATOM 781 C C . PRO A 1 100 ? -11.217 -20.801 -3.679 1.00 43.44 100 PRO A C 1
ATOM 783 O O . PRO A 1 100 ? -11.163 -21.421 -2.614 1.00 43.44 100 PRO A O 1
ATOM 786 N N . GLU A 1 101 ? -12.264 -20.049 -4.032 1.00 46.69 101 GLU A N 1
ATOM 787 C CA . GLU A 1 101 ? -13.545 -20.120 -3.338 1.00 46.69 101 GLU A CA 1
ATOM 788 C C . GLU A 1 101 ? -13.901 -21.601 -3.159 1.00 46.69 101 GLU A C 1
ATOM 790 O O . GLU A 1 101 ? -14.048 -22.341 -4.138 1.00 46.69 101 GLU A O 1
ATOM 795 N N . ALA A 1 102 ? -13.982 -22.057 -1.906 1.00 45.53 102 ALA A N 1
ATOM 796 C CA . ALA A 1 102 ? -14.355 -23.429 -1.609 1.00 45.53 102 ALA A CA 1
ATOM 797 C C . ALA A 1 102 ? -15.666 -23.750 -2.352 1.00 45.53 102 ALA A C 1
ATOM 799 O O . ALA A 1 102 ? -16.621 -22.967 -2.261 1.00 45.53 102 ALA A O 1
ATOM 800 N N . PRO A 1 103 ? -15.746 -24.866 -3.103 1.00 45.38 103 PRO A N 1
ATOM 801 C CA . PRO A 1 103 ? -16.932 -25.166 -3.885 1.00 45.38 103 PRO A CA 1
ATOM 802 C C . PRO A 1 103 ? -18.120 -25.283 -2.930 1.00 45.38 103 PRO A C 1
ATOM 804 O O . PRO A 1 103 ? -18.145 -26.141 -2.044 1.00 45.38 103 PRO A O 1
ATOM 807 N N . LYS A 1 104 ? -19.095 -24.380 -3.094 1.00 49.00 104 LYS A N 1
ATOM 808 C CA . LYS A 1 104 ? -20.345 -24.357 -2.323 1.00 49.00 104 LYS A CA 1
ATOM 809 C C . LYS A 1 104 ? -20.915 -25.782 -2.268 1.00 49.00 104 LYS A C 1
ATOM 811 O O . LYS A 1 104 ? -21.026 -26.419 -3.320 1.00 49.00 104 LYS A O 1
ATOM 816 N N . PRO A 1 105 ? -21.288 -26.312 -1.088 1.00 46.06 105 PRO A N 1
ATOM 817 C CA . PRO A 1 105 ? -21.761 -27.681 -0.987 1.00 46.06 105 PRO A CA 1
ATOM 818 C C . PRO A 1 105 ? -23.095 -27.786 -1.724 1.00 46.06 105 PRO A C 1
ATOM 820 O O . PRO A 1 105 ? -24.125 -27.282 -1.270 1.00 46.06 105 PRO A O 1
ATOM 823 N N . ASN A 1 106 ? -23.071 -28.439 -2.886 1.00 45.22 106 ASN A N 1
ATOM 824 C CA . ASN A 1 106 ? -24.273 -28.829 -3.600 1.00 45.22 106 ASN A CA 1
ATOM 825 C C . ASN A 1 106 ? -25.126 -29.678 -2.653 1.00 45.22 106 ASN A C 1
ATOM 827 O O . ASN A 1 106 ? -24.784 -30.821 -2.342 1.00 45.22 106 ASN A O 1
ATOM 831 N N . LYS A 1 107 ? -26.250 -29.115 -2.197 1.00 48.75 107 LYS A N 1
ATOM 832 C CA . LYS A 1 107 ? -27.317 -29.847 -1.513 1.00 48.75 107 LYS A CA 1
ATOM 833 C C . LYS A 1 107 ? -27.870 -30.889 -2.487 1.00 48.75 107 LYS A C 1
ATOM 835 O O . LYS A 1 107 ? -28.832 -30.630 -3.208 1.00 48.75 107 LYS A O 1
ATOM 840 N N . ARG A 1 108 ? -27.258 -32.077 -2.530 1.00 51.75 108 ARG A N 1
ATOM 841 C CA . ARG A 1 108 ? -27.855 -33.249 -3.172 1.00 51.75 108 ARG A CA 1
ATOM 842 C C . ARG A 1 108 ? -29.103 -33.612 -2.375 1.00 51.75 108 ARG A C 1
ATOM 844 O O . ARG A 1 108 ? -29.028 -34.165 -1.281 1.00 51.75 108 ARG A O 1
ATOM 851 N N . LYS A 1 109 ? -30.247 -33.228 -2.941 1.00 45.38 109 LYS A N 1
ATOM 852 C CA . LYS A 1 109 ? -31.582 -33.695 -2.575 1.00 45.38 109 LYS A CA 1
ATOM 853 C C . LYS A 1 109 ? -31.544 -35.220 -2.418 1.00 45.38 109 LYS A C 1
ATOM 855 O O . LYS A 1 109 ? -31.279 -35.930 -3.383 1.00 45.38 109 LYS A O 1
ATOM 860 N N . ARG A 1 110 ? -31.828 -35.715 -1.211 1.00 46.75 110 ARG A N 1
ATOM 861 C CA . ARG A 1 110 ? -32.405 -37.051 -1.032 1.00 46.75 110 ARG A CA 1
ATOM 862 C C . ARG A 1 110 ? -33.843 -36.965 -1.536 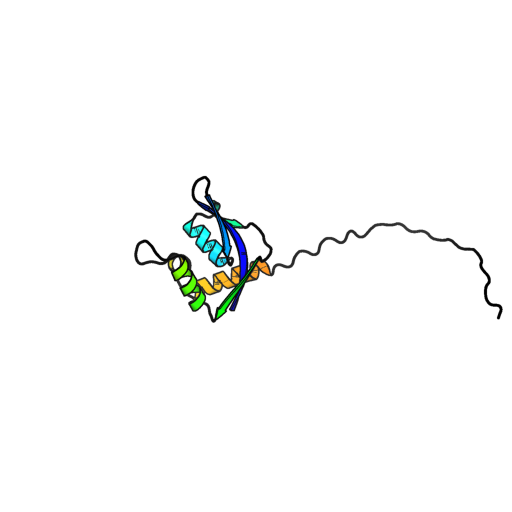1.00 46.75 110 ARG A C 1
ATOM 864 O O . ARG A 1 110 ? -34.629 -36.219 -0.963 1.00 46.75 110 ARG A O 1
ATOM 871 N N . ALA A 1 111 ? -34.176 -37.716 -2.574 1.00 42.78 111 ALA A N 1
ATOM 872 C CA . ALA A 1 111 ? -35.548 -38.112 -2.849 1.00 42.78 111 ALA A CA 1
ATOM 873 C C . ALA A 1 111 ? -35.528 -39.605 -3.179 1.00 42.78 111 ALA A C 1
ATOM 875 O O . ALA A 1 111 ? -34.669 -40.072 -3.925 1.00 42.78 111 ALA A O 1
ATOM 876 N N . ALA A 1 112 ? -36.391 -40.323 -2.472 1.00 40.25 112 ALA A N 1
ATOM 877 C CA . ALA A 1 112 ? -36.472 -41.766 -2.388 1.00 40.25 112 ALA A CA 1
ATOM 878 C C . ALA A 1 112 ? -37.037 -42.400 -3.668 1.00 40.25 112 ALA A C 1
ATOM 880 O O . ALA A 1 112 ? -37.652 -41.732 -4.495 1.00 40.25 112 ALA A O 1
ATOM 881 N N . ALA A 1 113 ? -36.788 -43.701 -3.788 1.00 41.06 113 ALA A N 1
ATOM 882 C CA . ALA A 1 113 ? -37.331 -44.603 -4.791 1.00 41.06 113 ALA A CA 1
ATOM 883 C C . ALA A 1 113 ? -38.861 -44.742 -4.695 1.00 41.06 113 ALA A C 1
ATOM 885 O O . ALA A 1 113 ? -39.382 -44.793 -3.588 1.00 41.06 113 ALA A O 1
ATOM 886 N N . GLU A 1 114 ? -39.549 -44.808 -5.840 1.00 37.28 114 GLU A N 1
ATOM 887 C CA . GLU A 1 114 ? -40.347 -45.948 -6.350 1.00 37.28 114 GLU A CA 1
ATOM 888 C C . GLU A 1 114 ? -41.200 -45.495 -7.559 1.00 37.28 114 GLU A C 1
ATOM 890 O O . GLU A 1 114 ? -41.733 -44.390 -7.584 1.00 37.28 114 GLU A O 1
ATOM 895 N N . GLN A 1 115 ? -41.246 -46.336 -8.597 1.00 42.41 115 GLN A N 1
ATOM 896 C CA . GLN A 1 115 ? -42.131 -46.260 -9.780 1.00 42.41 115 GLN A CA 1
ATOM 897 C C . GLN A 1 115 ? -43.555 -46.766 -9.409 1.00 42.41 115 GLN A C 1
ATOM 899 O O . GLN A 1 115 ? -43.719 -47.166 -8.256 1.00 42.41 115 GLN A O 1
ATOM 904 N N . PRO A 1 116 ? -44.549 -46.938 -10.320 1.00 43.75 116 PRO A N 1
ATOM 905 C CA . PRO A 1 116 ? -44.718 -46.507 -11.724 1.00 43.75 116 PRO A CA 1
ATOM 906 C C . PRO A 1 116 ? -46.082 -45.815 -11.998 1.00 43.75 116 PRO A C 1
ATOM 908 O O . PRO A 1 116 ? -47.065 -46.086 -11.320 1.00 43.75 116 PRO A O 1
ATOM 911 N N . GLU A 1 117 ? -46.202 -45.028 -13.073 1.00 32.44 117 GLU A N 1
ATOM 912 C CA . GLU A 1 117 ? -47.516 -44.704 -13.662 1.00 32.44 117 GLU A CA 1
ATOM 913 C C . GLU A 1 117 ? -47.491 -44.870 -15.191 1.00 32.44 117 GLU A C 1
ATOM 915 O O . GLU A 1 117 ? -46.744 -44.210 -15.909 1.00 32.44 117 GLU A O 1
ATOM 920 N N . ALA A 1 118 ? -48.324 -45.790 -15.666 1.00 40.72 118 ALA A N 1
ATOM 921 C CA . ALA A 1 118 ? -49.004 -45.815 -16.963 1.00 40.72 118 ALA A CA 1
ATOM 922 C C . ALA A 1 118 ? -50.393 -46.434 -16.671 1.00 40.72 118 ALA A C 1
ATOM 924 O O . ALA A 1 118 ? -50.449 -47.222 -15.717 1.00 40.72 118 ALA A O 1
ATOM 925 N N . PRO A 1 119 ? -51.490 -46.180 -17.423 1.00 44.94 119 PRO A N 1
ATOM 926 C CA . PRO A 1 119 ? -51.567 -45.694 -18.813 1.00 44.94 119 PRO A CA 1
ATOM 927 C C . PRO A 1 119 ? -52.711 -44.679 -19.120 1.00 44.94 119 PRO A C 1
ATOM 929 O O . PRO A 1 119 ? -53.679 -44.596 -18.384 1.00 44.94 119 PRO A O 1
ATOM 932 N N . GLU A 1 120 ? -52.643 -43.977 -20.256 1.00 38.53 120 GLU A N 1
ATOM 933 C CA . GLU A 1 120 ? -53.765 -43.531 -21.131 1.00 38.53 120 GLU A CA 1
ATOM 934 C C . GLU A 1 120 ? -53.113 -42.708 -22.265 1.00 38.53 120 GLU A C 1
ATOM 936 O O . GLU A 1 120 ? -52.274 -41.859 -21.993 1.00 38.53 120 GLU A O 1
ATOM 941 N N . GLY A 1 121 ? -53.279 -42.965 -23.564 1.00 31.48 121 GLY A N 1
ATOM 942 C CA . GLY A 1 121 ? -54.507 -43.257 -24.299 1.00 31.48 121 GLY A CA 1
ATOM 943 C C . GLY A 1 121 ? -54.850 -42.009 -25.126 1.00 31.48 121 GLY A C 1
ATOM 944 O O . GLY A 1 121 ? -55.355 -41.043 -24.571 1.00 31.48 121 GLY A O 1
ATOM 945 N N . GLY A 1 122 ? -54.528 -41.987 -26.425 1.00 35.59 122 GLY A N 1
ATOM 946 C CA . GLY A 1 122 ? -54.776 -40.812 -27.272 1.00 35.59 122 GLY A CA 1
ATOM 947 C C . GLY A 1 122 ? -54.284 -40.970 -28.707 1.00 35.59 122 GLY A C 1
ATOM 948 O O . GLY A 1 122 ? -53.163 -40.599 -29.028 1.00 35.59 122 GLY A O 1
ATOM 949 N N . ASP A 1 123 ? -55.147 -41.571 -29.515 1.00 43.00 123 ASP A N 1
ATOM 950 C CA . ASP A 1 123 ? -55.108 -41.790 -30.961 1.00 43.00 123 ASP A CA 1
ATOM 951 C C . ASP A 1 123 ? -55.000 -40.473 -31.760 1.00 43.00 123 ASP A C 1
ATOM 953 O O . ASP A 1 123 ? -55.816 -39.583 -31.554 1.00 43.00 123 ASP A O 1
ATOM 957 N N . GLU A 1 124 ? -54.029 -40.350 -32.673 1.00 44.94 124 GLU A N 1
ATOM 958 C CA . GLU A 1 124 ? -54.117 -39.446 -33.833 1.00 44.94 124 GLU A CA 1
ATOM 959 C C . GLU A 1 124 ? -53.087 -39.842 -34.906 1.00 44.94 124 GLU A C 1
ATOM 961 O O . GLU A 1 124 ? -51.890 -39.599 -34.758 1.00 44.94 124 GLU A O 1
ATOM 966 N N . ALA A 1 125 ? -53.557 -40.439 -36.006 1.00 40.16 125 ALA A N 1
ATOM 967 C CA . ALA A 1 125 ? -53.026 -40.200 -37.352 1.00 40.16 125 ALA A CA 1
ATOM 968 C C . ALA A 1 125 ? -53.980 -40.800 -38.398 1.00 40.16 125 ALA A C 1
ATOM 970 O O . ALA A 1 125 ? -53.833 -41.944 -38.829 1.00 40.16 125 ALA A O 1
ATOM 971 N N . ALA A 1 126 ? -54.948 -39.992 -38.819 1.00 37.88 126 ALA A N 1
ATOM 972 C CA . ALA A 1 126 ? -55.674 -40.169 -40.066 1.00 37.88 126 ALA A CA 1
ATOM 973 C C . ALA A 1 126 ? -55.512 -38.890 -40.890 1.00 37.88 126 ALA A C 1
ATOM 975 O O . ALA A 1 126 ? -56.183 -37.916 -40.573 1.00 37.88 126 ALA A O 1
ATOM 976 N N . VAL A 1 127 ? -54.636 -38.910 -41.907 1.00 36.50 127 VAL A N 1
ATOM 977 C CA . VAL A 1 127 ? -54.786 -38.253 -43.227 1.00 36.50 127 VAL A CA 1
ATOM 978 C C . VAL A 1 127 ? -53.893 -38.984 -44.226 1.00 36.50 127 VAL A C 1
ATOM 980 O O . VAL A 1 127 ? -52.683 -39.119 -43.935 1.00 36.50 127 VAL A O 1
#

pLDDT: mean 78.16, std 21.52, range [31.48, 96.56]

Radius of gyration: 27.23 Å; chains: 1; bounding box: 70×63×60 Å

Sequence (127 aa):
MLLKMFDVLVLRGMETEIPATVPRHEAELLAMIHGSDAVKLRSEAPAGVLEFADVRDERERLRLKYGLKTEDAYWADVLYPSDLSLGEAMQRGAADTEQPEAPKPNKRKRAAAEQPEAPEGGDEAAV